Protein AF-A0A811TE27-F1 (afdb_monomer)

Mean predicted aligned error: 2.73 Å

Solvent-accessible surface area (backbone atoms only — not comparable to full-atom values): 3787 Å² total; per-residue (Å²): 110,56,29,58,49,27,57,76,68,59,47,36,89,74,58,87,64,54,81,71,40,52,78,66,43,40,52,74,34,54,66,52,31,26,54,50,46,52,51,51,49,50,50,41,30,74,76,56,32,68,69,50,32,51,54,53,52,52,63,66,47,53,87,76,77,115

Sequence (66 aa):
MLAKVSQALVIGPFIKLGAGEDKQKANEEPKVLAETLEALIGAIYLDGGYSASKEVITKWFKSFFA

Nearest PDB structures (foldseek):
  3o2r-assembly2_D  TM=9.482E-01  e=7.159E-03  Campylobacter jejuni subsp. jejuni NCTC 11168 = ATCC 700819
  3n3w-assembly1_B  TM=9.489E-01  e=1.610E-02  Campylobacter jejuni subsp. jejuni NCTC 11168 = ATCC 700819
  7r97-assembly1_B  TM=9.630E-01  e=1.519E-02  Escherichia coli K-12
  2a11-assembly1_A-2  TM=9.619E-01  e=2.872E-02  Mycobacterium tuberculosis

InterPro domains:
  IPR000999 Ribonuclease III domain [PF14622] (2-61)
  IPR000999 Ribonuclease III domain [PS50142] (1-49)
  IPR000999 Ribonuclease III domain [cd00593] (1-62)
  IPR036389 Ribonuclease III, endonuclease domain superfamily [G3DSA:1.10.1520.10] (1-64)
  IPR036389 Ribonuclease III, endonuclease domain superfamily [SSF69065] (2-64)

Radius of gyration: 12.77 Å; Cα contacts (8 Å, |Δi|>4): 46; chains: 1; bounding box: 24×18×36 Å

Structure (mmCIF, N/CA/C/O backbone):
data_AF-A0A811TE27-F1
#
_entry.id   AF-A0A811TE27-F1
#
loop_
_atom_site.group_PDB
_atom_site.id
_atom_site.type_symbol
_atom_site.label_atom_id
_atom_site.label_alt_id
_atom_site.label_comp_id
_atom_site.label_asym_id
_atom_site.label_entity_id
_atom_site.label_seq_id
_atom_site.pdbx_PDB_ins_code
_atom_site.Cartn_x
_atom_site.Cartn_y
_atom_site.Cartn_z
_atom_site.occupancy
_atom_site.B_iso_or_equiv
_atom_site.auth_seq_id
_atom_site.auth_comp_id
_atom_site.auth_asym_id
_atom_site.auth_atom_id
_atom_site.pdbx_PDB_model_num
ATOM 1 N N . MET A 1 1 ? -6.513 11.293 -3.669 1.00 85.19 1 MET A N 1
ATOM 2 C CA . MET A 1 1 ? -6.379 10.523 -4.928 1.00 85.19 1 MET A CA 1
ATOM 3 C C . MET A 1 1 ? -5.947 9.091 -4.641 1.00 85.19 1 MET A C 1
ATOM 5 O O . MET A 1 1 ? -6.708 8.190 -4.957 1.00 85.19 1 MET A O 1
ATOM 9 N N . LEU A 1 2 ? -4.818 8.885 -3.953 1.00 92.19 2 LEU A N 1
ATOM 10 C CA . LEU A 1 2 ? -4.293 7.557 -3.592 1.00 92.19 2 LEU A CA 1
ATOM 11 C C . LEU A 1 2 ? -5.276 6.686 -2.803 1.00 92.19 2 LEU A C 1
ATOM 13 O O . LEU A 1 2 ? -5.504 5.546 -3.181 1.00 92.19 2 LEU A O 1
ATOM 17 N N . ALA A 1 3 ? -5.944 7.248 -1.791 1.00 94.31 3 ALA A N 1
ATOM 18 C CA . ALA A 1 3 ? -6.976 6.533 -1.037 1.00 94.31 3 ALA A CA 1
ATOM 19 C C . ALA A 1 3 ? -8.086 5.957 -1.939 1.00 94.31 3 ALA A C 1
ATOM 21 O O . ALA A 1 3 ? -8.512 4.829 -1.744 1.00 94.31 3 ALA A O 1
ATOM 22 N N . LYS A 1 4 ? -8.509 6.690 -2.982 1.00 95.06 4 LYS A N 1
ATOM 23 C CA . LYS A 1 4 ? -9.546 6.221 -3.920 1.00 95.06 4 LYS A CA 1
ATOM 24 C C . LYS A 1 4 ? -9.054 5.056 -4.781 1.00 95.06 4 LYS A C 1
ATOM 26 O O . LYS A 1 4 ? -9.802 4.116 -5.018 1.00 95.06 4 LYS A O 1
ATOM 31 N N . VAL A 1 5 ? -7.796 5.112 -5.226 1.00 95.81 5 VAL A N 1
ATOM 32 C CA . VAL A 1 5 ? -7.152 4.011 -5.961 1.00 95.81 5 VAL A CA 1
ATOM 33 C C . VAL A 1 5 ? -7.040 2.783 -5.059 1.00 95.81 5 VAL A C 1
ATOM 35 O O . VAL A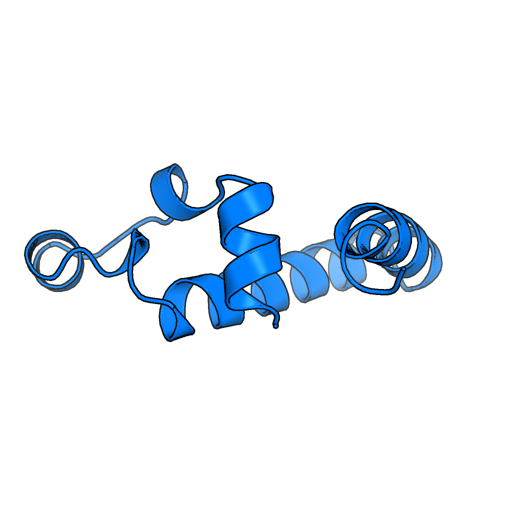 1 5 ? -7.459 1.698 -5.439 1.00 95.81 5 VAL A O 1
ATOM 38 N N . SER A 1 6 ? -6.553 2.973 -3.835 1.00 96.12 6 SER A N 1
ATOM 39 C CA . SER A 1 6 ? -6.421 1.936 -2.809 1.00 96.12 6 SER A CA 1
ATOM 40 C C . SER A 1 6 ? -7.757 1.248 -2.489 1.00 96.12 6 SER A C 1
ATOM 42 O O . SER A 1 6 ? -7.839 0.019 -2.455 1.00 96.12 6 SER A O 1
ATOM 44 N N . GLN A 1 7 ? -8.837 2.028 -2.365 1.00 95.38 7 GLN A N 1
ATOM 45 C CA . GLN A 1 7 ? -10.201 1.517 -2.193 1.00 95.38 7 GLN A CA 1
ATOM 46 C C . GLN A 1 7 ? -10.683 0.718 -3.408 1.00 95.38 7 GLN A C 1
ATOM 48 O O . GLN A 1 7 ? -11.236 -0.364 -3.237 1.00 95.38 7 GLN A O 1
ATOM 53 N N . ALA A 1 8 ? -10.443 1.205 -4.630 1.00 95.56 8 ALA A N 1
ATOM 54 C CA . ALA A 1 8 ? -10.811 0.489 -5.853 1.00 95.56 8 ALA A CA 1
ATOM 55 C C . ALA A 1 8 ? -10.037 -0.830 -6.031 1.00 95.56 8 ALA A C 1
ATOM 57 O O . ALA A 1 8 ? -10.557 -1.772 -6.624 1.00 95.56 8 ALA A O 1
ATOM 58 N N . LEU A 1 9 ? -8.815 -0.905 -5.498 1.00 95.44 9 LEU A N 1
ATOM 59 C CA . LEU A 1 9 ? -8.005 -2.125 -5.442 1.00 95.44 9 LEU A CA 1
ATOM 60 C C . LEU A 1 9 ? -8.378 -3.051 -4.273 1.00 95.44 9 LEU A C 1
ATOM 62 O O . LEU A 1 9 ? -7.866 -4.165 -4.206 1.00 95.44 9 LEU A O 1
ATOM 66 N N . VAL A 1 10 ? -9.266 -2.614 -3.373 1.00 96.38 10 VAL A N 1
ATOM 67 C CA . VAL A 1 10 ? -9.781 -3.393 -2.235 1.00 96.38 10 VAL A CA 1
ATOM 68 C C . VAL A 1 10 ? -8.651 -3.941 -1.350 1.00 96.38 10 VAL A C 1
ATOM 70 O O . VAL A 1 10 ? -8.670 -5.095 -0.929 1.00 96.38 10 VAL A O 1
ATOM 73 N N . ILE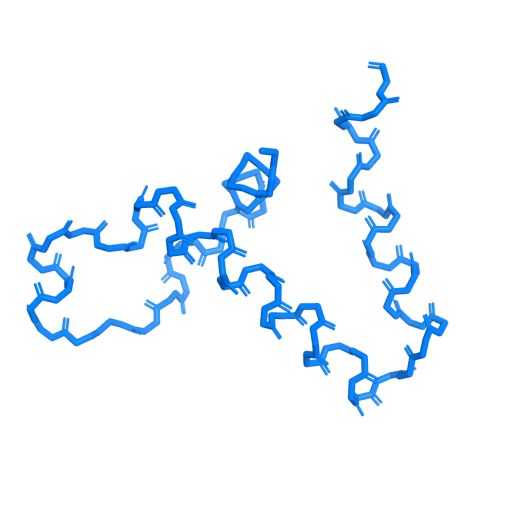 A 1 11 ? -7.638 -3.117 -1.055 1.00 96.25 11 IL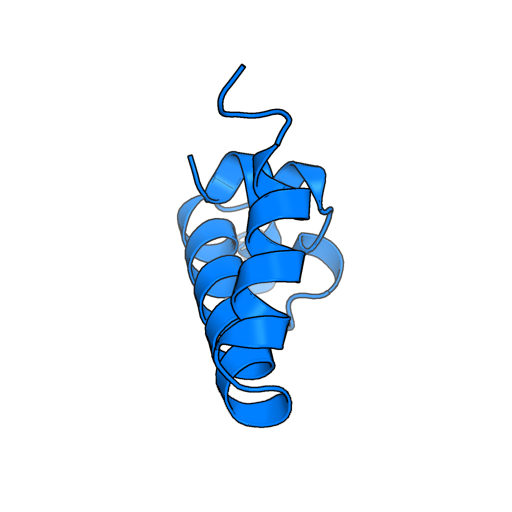E A N 1
ATOM 74 C CA . ILE A 1 11 ? -6.482 -3.576 -0.261 1.00 96.25 11 ILE A CA 1
ATOM 75 C C . ILE A 1 11 ? -6.734 -3.560 1.253 1.00 96.25 11 ILE A C 1
ATOM 77 O O . ILE A 1 11 ? -6.058 -4.276 1.985 1.00 96.25 11 ILE A O 1
ATOM 81 N N . GLY A 1 12 ? -7.719 -2.787 1.726 1.00 96.94 12 GLY A N 1
ATOM 82 C CA . GLY A 1 12 ? -8.045 -2.629 3.151 1.00 96.94 12 GLY A CA 1
ATOM 83 C C . GLY A 1 12 ? -8.175 -3.950 3.928 1.00 96.94 12 GLY A C 1
ATOM 84 O O . GLY A 1 12 ? -7.522 -4.103 4.959 1.00 96.94 12 GLY A O 1
ATOM 85 N N . PRO A 1 13 ? -8.926 -4.954 3.438 1.00 97.50 13 PRO A N 1
ATOM 86 C CA . PRO A 1 13 ? -9.054 -6.252 4.109 1.00 97.50 13 PRO A CA 1
ATOM 87 C C . PRO A 1 13 ? -7.742 -7.032 4.296 1.00 97.50 13 PRO A C 1
ATOM 89 O O . PRO A 1 13 ? -7.697 -7.958 5.100 1.00 97.50 13 PRO A O 1
ATOM 92 N N . PHE A 1 14 ? -6.681 -6.683 3.564 1.00 97.31 14 PHE A N 1
ATOM 93 C CA . PHE A 1 14 ? -5.375 -7.342 3.652 1.00 97.31 14 PHE A CA 1
ATOM 94 C C . PHE A 1 14 ? -4.400 -6.620 4.591 1.00 97.31 14 PHE A C 1
ATOM 96 O O . PHE A 1 14 ? -3.312 -7.137 4.860 1.00 97.31 14 PHE A O 1
ATOM 103 N N . ILE A 1 15 ? -4.766 -5.439 5.097 1.00 97.38 15 ILE A N 1
ATOM 104 C CA . ILE A 1 15 ? -3.933 -4.679 6.027 1.00 97.38 15 ILE A CA 1
ATOM 105 C C . ILE A 1 15 ? -3.954 -5.379 7.384 1.00 97.38 15 ILE A C 1
ATOM 107 O O . ILE A 1 15 ? -5.004 -5.568 7.995 1.00 97.38 15 ILE A O 1
ATOM 111 N N . LYS A 1 16 ? -2.770 -5.758 7.867 1.00 97.12 16 LYS A N 1
ATOM 112 C CA . LYS A 1 16 ? -2.605 -6.297 9.218 1.00 97.12 16 LYS A CA 1
ATOM 113 C C . LYS A 1 16 ? -2.618 -5.143 10.209 1.00 97.12 16 LYS A C 1
ATOM 115 O O . LYS A 1 16 ? -1.738 -4.291 10.156 1.00 97.12 16 LYS A O 1
ATOM 120 N N . LEU A 1 17 ? -3.595 -5.152 11.106 1.00 96.75 17 LEU A N 1
ATOM 121 C CA . LEU A 1 17 ? -3.786 -4.114 12.110 1.00 96.75 17 LEU A CA 1
ATOM 122 C C . LEU A 1 17 ? -3.441 -4.623 13.506 1.00 96.75 17 LEU A C 1
ATOM 124 O O . LEU A 1 17 ? -3.692 -5.784 13.846 1.00 96.75 17 LEU A O 1
ATOM 128 N N . GLY A 1 18 ? -2.909 -3.735 14.341 1.00 96.81 18 GLY A N 1
ATOM 129 C CA . GLY A 1 18 ? -2.888 -3.948 15.779 1.00 96.81 18 GLY A CA 1
ATOM 130 C C . GLY A 1 18 ? -4.300 -3.876 16.373 1.00 96.81 18 GLY A C 1
ATOM 131 O O . GLY A 1 18 ? -5.198 -3.238 15.828 1.00 96.81 18 GLY A O 1
ATOM 132 N N . ALA A 1 19 ? -4.501 -4.468 17.553 1.00 96.06 19 ALA A N 1
ATOM 133 C CA . ALA A 1 19 ? -5.815 -4.517 18.210 1.00 96.06 19 ALA A CA 1
ATOM 134 C C . ALA A 1 19 ? -6.449 -3.132 18.477 1.00 96.06 1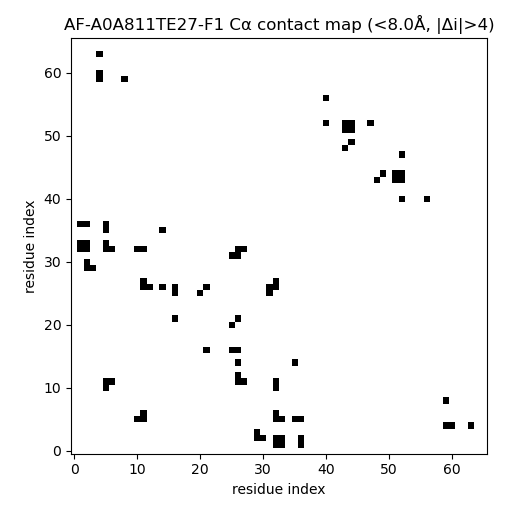9 ALA A C 1
ATOM 136 O O . ALA A 1 19 ? -7.668 -3.017 18.582 1.00 96.06 19 ALA A O 1
ATOM 137 N N . GLY A 1 20 ? -5.638 -2.078 18.629 1.00 96.94 20 GLY A N 1
ATOM 138 C CA . GLY A 1 20 ? -6.130 -0.703 18.784 1.00 96.94 20 GLY A CA 1
ATOM 139 C C . GLY A 1 20 ? -6.581 -0.065 17.468 1.00 96.94 20 GLY A C 1
ATOM 140 O O . GLY A 1 20 ? -7.558 0.679 17.457 1.00 96.94 20 GLY A O 1
ATOM 141 N N . GLU A 1 21 ? -5.895 -0.381 16.373 1.00 96.38 21 GLU A N 1
ATOM 142 C CA . GLU A 1 21 ? -6.173 0.126 15.026 1.00 96.38 21 GLU A CA 1
ATOM 143 C C . GLU A 1 21 ? -7.392 -0.572 14.417 1.00 96.38 21 GLU A C 1
ATOM 145 O O . GLU A 1 21 ? -8.213 0.074 13.772 1.00 96.38 21 GLU A O 1
ATOM 150 N N . ASP A 1 22 ? -7.561 -1.866 14.699 1.00 95.88 22 ASP A N 1
ATOM 151 C CA . ASP A 1 22 ? -8.739 -2.642 14.300 1.00 95.88 22 ASP A CA 1
ATOM 152 C C . ASP A 1 22 ? -10.027 -2.076 14.922 1.00 95.88 22 ASP A C 1
ATOM 154 O O . ASP A 1 22 ? -11.006 -1.812 14.226 1.00 95.88 22 ASP A O 1
ATOM 158 N N . LYS A 1 23 ? -9.994 -1.729 16.219 1.00 96.19 23 LYS A N 1
ATOM 159 C CA . LYS A 1 23 ? -11.107 -1.030 16.896 1.00 96.19 23 LYS A CA 1
ATOM 160 C C . LYS A 1 23 ? -11.456 0.314 16.254 1.00 96.19 23 LYS A C 1
ATOM 162 O O . LYS A 1 23 ? -12.605 0.740 16.328 1.00 96.19 23 LYS A O 1
ATOM 167 N N . GLN A 1 24 ? -10.468 0.987 15.668 1.00 95.94 24 GLN A N 1
ATOM 168 C CA . GLN A 1 24 ? -10.633 2.265 14.973 1.00 95.94 24 GLN A CA 1
ATOM 169 C C . GLN A 1 24 ? -10.929 2.092 13.479 1.00 95.94 2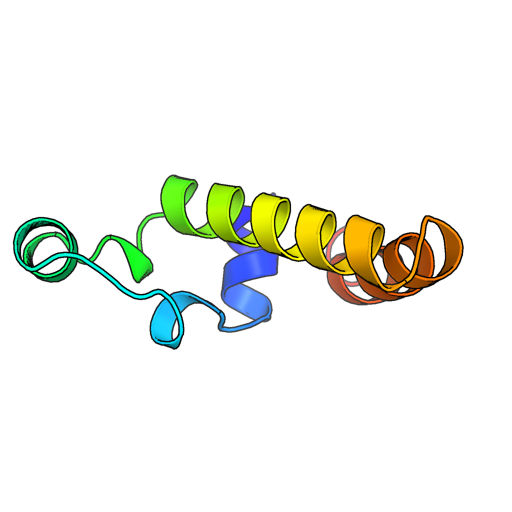4 GLN A C 1
ATOM 171 O O . GLN A 1 24 ? -11.091 3.093 12.786 1.00 95.94 24 GLN A O 1
ATOM 176 N N . LYS A 1 25 ? -11.010 0.848 12.986 1.00 96.56 25 LYS A N 1
ATOM 177 C CA . LYS A 1 25 ? -11.173 0.524 11.565 1.00 96.56 25 LYS A CA 1
ATOM 178 C C . LYS A 1 25 ? -10.135 1.223 10.689 1.00 96.56 25 LYS A C 1
ATOM 180 O O . LYS A 1 25 ? -10.454 1.800 9.652 1.00 96.56 25 LYS A O 1
ATOM 185 N N . ALA A 1 26 ? -8.873 1.186 11.113 1.00 97.19 26 ALA A N 1
ATOM 186 C CA . ALA A 1 26 ? -7.782 1.861 10.414 1.00 97.19 26 ALA A CA 1
ATOM 187 C C . ALA A 1 26 ? -7.648 1.420 8.944 1.00 97.19 26 ALA A C 1
ATOM 189 O O . ALA A 1 26 ? -7.250 2.209 8.099 1.00 97.19 26 ALA A O 1
ATOM 190 N N . ASN A 1 27 ? -8.050 0.197 8.597 1.00 97.06 27 ASN A N 1
ATOM 191 C CA . ASN A 1 27 ? -8.080 -0.291 7.216 1.00 97.06 27 ASN A CA 1
ATOM 192 C C . ASN A 1 27 ? -9.178 0.328 6.328 1.00 97.06 27 ASN A C 1
ATOM 194 O O . ASN A 1 27 ? -9.178 0.094 5.120 1.00 97.06 27 ASN A O 1
ATOM 198 N N . GLU A 1 28 ? -10.107 1.095 6.893 1.00 97.19 28 GLU A N 1
ATOM 199 C CA . GLU A 1 28 ? -11.077 1.917 6.160 1.00 97.19 28 GLU A CA 1
ATOM 200 C C . GLU A 1 28 ? -10.621 3.387 6.078 1.00 97.19 28 GLU A C 1
ATOM 202 O O . GLU A 1 28 ? -11.159 4.169 5.287 1.00 97.19 28 GLU A O 1
ATOM 207 N N . GLU A 1 29 ? -9.619 3.773 6.875 1.00 97.88 29 GLU A N 1
ATOM 208 C CA . GLU A 1 29 ? -9.171 5.154 7.008 1.00 97.88 29 GLU A CA 1
ATOM 209 C C . GLU A 1 29 ? -8.403 5.607 5.743 1.00 97.88 29 GLU A C 1
ATOM 211 O O . GLU A 1 29 ? -7.471 4.930 5.291 1.00 97.88 29 GLU A O 1
ATOM 216 N N . PRO A 1 30 ? -8.786 6.740 5.114 1.00 97.44 30 PRO A N 1
ATOM 217 C CA . PRO A 1 30 ? -8.194 7.178 3.852 1.00 97.44 30 PRO A CA 1
ATOM 218 C C . PRO A 1 30 ? -6.674 7.370 3.861 1.00 97.44 30 PRO A C 1
ATOM 220 O O . PRO A 1 30 ? -6.035 7.070 2.846 1.00 97.44 30 PRO A O 1
ATOM 223 N N . LYS A 1 31 ? -6.087 7.886 4.947 1.00 97.44 31 LYS A N 1
ATOM 224 C CA . LYS A 1 31 ? -4.635 8.069 5.052 1.00 97.44 31 LYS A CA 1
ATOM 225 C C . LYS A 1 31 ? -3.922 6.715 5.145 1.00 97.44 31 LYS A C 1
ATOM 227 O O . LYS A 1 31 ? -3.006 6.498 4.356 1.00 97.44 31 LYS A O 1
ATOM 232 N N . VAL A 1 32 ? -4.382 5.781 5.976 1.00 97.56 32 VAL A N 1
ATOM 233 C CA . VAL A 1 32 ? -3.817 4.419 6.079 1.00 97.56 32 VAL A CA 1
ATOM 234 C C . VAL A 1 32 ? -3.888 3.690 4.737 1.00 97.56 32 VAL A C 1
ATOM 236 O O . VAL A 1 32 ? -2.912 3.079 4.295 1.00 97.56 32 VAL A O 1
ATOM 239 N N . LEU A 1 33 ? -5.018 3.794 4.037 1.00 98.00 33 LEU A N 1
ATOM 240 C CA . LEU A 1 33 ? -5.188 3.213 2.706 1.00 98.00 33 LEU A CA 1
ATOM 241 C C . LEU A 1 33 ? -4.228 3.818 1.673 1.00 98.00 33 LEU 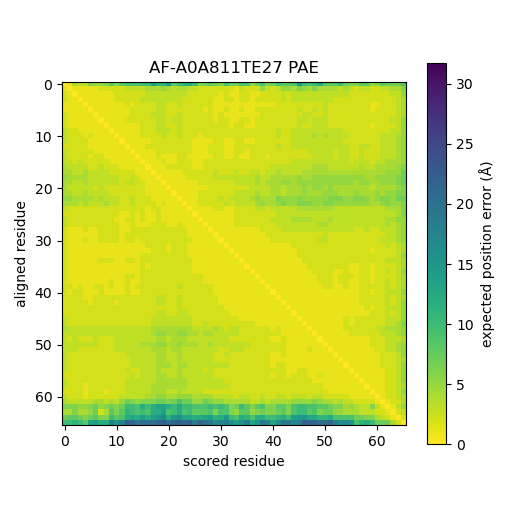A C 1
ATOM 243 O O . LEU A 1 33 ? -3.717 3.091 0.816 1.00 98.00 33 LEU A O 1
ATOM 247 N N . ALA A 1 34 ? -3.984 5.129 1.730 1.00 97.88 34 ALA A N 1
ATOM 248 C CA . ALA A 1 34 ? -3.035 5.804 0.850 1.00 97.88 34 ALA A CA 1
ATOM 249 C C . ALA A 1 34 ? -1.583 5.401 1.153 1.00 97.88 34 ALA A C 1
ATOM 251 O O . ALA A 1 34 ? -0.867 5.014 0.231 1.00 97.88 34 ALA A O 1
ATOM 252 N N . GLU A 1 35 ? -1.177 5.424 2.423 1.00 97.88 35 GLU A N 1
ATOM 253 C CA . GLU A 1 35 ? 0.172 5.044 2.864 1.00 97.88 35 GLU A CA 1
ATOM 254 C C . GLU A 1 35 ? 0.470 3.572 2.540 1.00 97.88 35 GLU A C 1
ATOM 256 O O . GLU A 1 35 ? 1.550 3.240 2.054 1.00 97.88 35 GLU A O 1
ATOM 261 N N . THR A 1 36 ? -0.516 2.685 2.704 1.00 97.88 36 THR A N 1
ATOM 262 C CA . THR A 1 36 ? -0.382 1.268 2.327 1.00 97.88 36 THR A CA 1
ATOM 263 C C . THR A 1 36 ? -0.171 1.098 0.822 1.00 97.88 36 THR A C 1
ATOM 265 O O . THR A 1 36 ? 0.649 0.280 0.403 1.00 97.88 36 THR A O 1
ATOM 268 N N . LEU A 1 37 ? -0.881 1.869 -0.012 1.00 97.69 37 LEU A N 1
ATOM 269 C CA . LEU A 1 37 ? -0.685 1.832 -1.462 1.00 97.69 37 LEU A CA 1
ATOM 270 C C . LEU A 1 37 ? 0.727 2.301 -1.848 1.00 97.69 37 LEU A C 1
ATOM 272 O O . LEU A 1 37 ? 1.358 1.670 -2.695 1.00 97.69 37 LEU A O 1
ATOM 276 N N . GLU A 1 38 ? 1.241 3.364 -1.224 1.00 97.75 38 GLU A N 1
ATOM 277 C CA . GLU A 1 38 ? 2.620 3.827 -1.445 1.00 97.75 38 GLU A CA 1
ATOM 278 C C . GLU A 1 38 ? 3.651 2.775 -1.020 1.00 97.75 38 GLU A C 1
ATOM 280 O O . GLU A 1 38 ? 4.583 2.486 -1.775 1.00 97.75 38 GLU A O 1
ATOM 285 N N . ALA A 1 39 ? 3.454 2.140 0.138 1.00 98.12 39 ALA A N 1
ATOM 286 C CA . ALA A 1 39 ? 4.317 1.061 0.609 1.00 98.12 39 ALA A CA 1
ATOM 287 C C . ALA A 1 39 ? 4.310 -0.143 -0.349 1.00 98.12 39 ALA A C 1
ATOM 289 O O . ALA A 1 39 ? 5.367 -0.697 -0.656 1.00 98.12 39 ALA A O 1
ATOM 290 N N . LEU A 1 40 ? 3.140 -0.517 -0.877 1.00 97.56 40 LEU A N 1
ATOM 291 C CA . LEU A 1 40 ? 3.009 -1.587 -1.867 1.00 97.56 40 LEU A CA 1
ATOM 292 C C . LEU A 1 40 ? 3.736 -1.244 -3.176 1.00 97.56 40 LEU A C 1
ATOM 294 O O . LEU A 1 40 ? 4.427 -2.094 -3.736 1.00 97.56 40 LEU A O 1
ATOM 298 N N . ILE A 1 41 ? 3.632 0.003 -3.645 1.00 97.56 41 ILE A N 1
ATOM 299 C CA . ILE A 1 41 ? 4.389 0.489 -4.807 1.00 97.56 41 ILE A CA 1
ATOM 300 C C . ILE A 1 41 ? 5.898 0.389 -4.548 1.00 97.56 41 ILE A C 1
ATOM 302 O O . ILE A 1 41 ? 6.637 -0.088 -5.414 1.00 97.56 41 ILE A O 1
ATOM 306 N N . GLY A 1 42 ? 6.348 0.791 -3.357 1.00 98.25 42 GLY A N 1
ATOM 307 C CA . GLY A 1 42 ? 7.740 0.660 -2.933 1.00 98.25 42 GLY A CA 1
ATOM 308 C C . GLY A 1 42 ? 8.216 -0.793 -2.936 1.00 98.25 42 GLY A C 1
ATOM 309 O O . GLY A 1 42 ? 9.286 -1.081 -3.464 1.00 98.25 42 GLY A O 1
ATOM 310 N N . ALA A 1 43 ? 7.405 -1.725 -2.433 1.00 98.38 43 ALA A N 1
ATOM 311 C CA . ALA A 1 43 ? 7.725 -3.151 -2.446 1.00 98.38 43 ALA A CA 1
ATOM 312 C C . ALA A 1 43 ? 7.873 -3.701 -3.875 1.00 98.38 43 ALA A C 1
ATOM 314 O O . ALA A 1 43 ? 8.853 -4.380 -4.170 1.00 98.38 43 ALA A O 1
ATOM 315 N N . ILE A 1 44 ? 6.958 -3.345 -4.785 1.00 98.19 44 ILE A N 1
ATOM 316 C CA . ILE A 1 44 ? 7.044 -3.733 -6.204 1.00 98.19 44 ILE A CA 1
ATOM 317 C C . ILE A 1 44 ? 8.311 -3.163 -6.851 1.00 98.19 44 ILE A C 1
ATOM 319 O O . ILE A 1 44 ? 8.943 -3.835 -7.660 1.00 98.19 44 ILE A O 1
ATOM 323 N N . TYR A 1 45 ? 8.693 -1.933 -6.504 1.00 98.56 45 TYR A N 1
ATOM 324 C CA . TYR A 1 45 ? 9.929 -1.325 -6.996 1.00 98.56 45 TYR A CA 1
ATOM 325 C C . TYR A 1 45 ? 11.179 -2.044 -6.501 1.00 98.56 45 TYR A C 1
ATOM 327 O O . TYR A 1 45 ? 12.100 -2.270 -7.282 1.00 98.56 45 TYR A O 1
ATOM 335 N N . LEU A 1 46 ? 11.216 -2.412 -5.222 1.00 98.62 46 LEU A N 1
ATOM 336 C CA . LEU A 1 46 ? 12.351 -3.132 -4.651 1.00 98.62 46 LEU A CA 1
ATOM 337 C C . LEU A 1 46 ? 12.495 -4.545 -5.235 1.00 98.62 46 LEU A C 1
ATOM 339 O O . LEU A 1 46 ? 13.621 -4.999 -5.411 1.00 98.62 46 LEU A O 1
ATOM 343 N N . ASP A 1 47 ? 11.384 -5.211 -5.556 1.00 98.56 47 ASP A N 1
ATOM 344 C CA . ASP A 1 47 ? 11.371 -6.573 -6.105 1.00 98.56 47 ASP A CA 1
ATOM 345 C C . ASP A 1 47 ? 11.613 -6.612 -7.628 1.00 98.56 47 ASP A C 1
ATOM 347 O O . ASP A 1 47 ? 12.457 -7.359 -8.117 1.00 98.56 47 ASP A O 1
ATOM 351 N N . GLY A 1 48 ? 10.904 -5.771 -8.390 1.00 97.44 48 GLY A N 1
ATOM 352 C CA . GLY A 1 48 ? 10.877 -5.813 -9.859 1.00 97.44 48 GLY A CA 1
ATOM 353 C C . GLY A 1 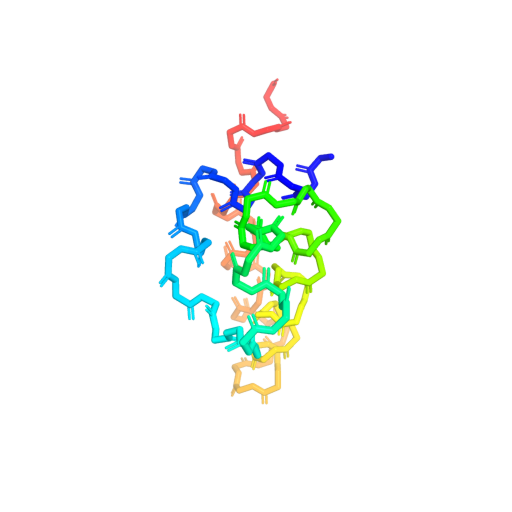48 ? 11.535 -4.625 -10.568 1.00 97.44 48 GLY A C 1
ATOM 354 O O . GLY A 1 48 ? 11.573 -4.580 -11.802 1.00 97.44 48 GLY A O 1
ATOM 355 N N . GLY A 1 49 ? 12.038 -3.639 -9.824 1.00 98.06 49 GLY A N 1
ATOM 356 C CA . GLY A 1 49 ? 12.631 -2.421 -10.370 1.00 98.06 49 GLY A CA 1
ATOM 357 C C . GLY A 1 49 ? 11.626 -1.476 -11.042 1.00 98.06 49 GLY A C 1
ATOM 358 O O . GLY A 1 49 ? 10.417 -1.705 -11.101 1.00 98.06 49 GLY A O 1
ATOM 359 N N . TYR A 1 50 ? 12.153 -0.383 -11.603 1.00 97.94 50 TYR A N 1
ATOM 360 C CA . TYR A 1 50 ? 11.351 0.711 -12.165 1.00 97.94 50 TYR A CA 1
ATOM 361 C C . TYR A 1 50 ? 10.342 0.269 -13.235 1.00 97.94 50 TYR A C 1
ATOM 363 O O . TYR A 1 50 ? 9.207 0.746 -13.242 1.00 97.94 50 TYR A O 1
ATOM 371 N N . SER A 1 51 ? 10.744 -0.625 -14.146 1.00 97.94 51 SER A N 1
ATOM 372 C CA . SER A 1 51 ? 9.885 -1.039 -15.262 1.00 97.94 51 SER A CA 1
ATOM 373 C C . SER A 1 51 ? 8.625 -1.749 -14.766 1.00 97.94 51 SER A C 1
ATOM 375 O O . SER A 1 51 ? 7.526 -1.398 -15.197 1.00 97.94 51 SER A O 1
ATOM 377 N N . ALA A 1 52 ? 8.775 -2.686 -13.823 1.00 97.31 52 ALA A N 1
ATOM 378 C CA . ALA A 1 52 ? 7.654 -3.411 -13.235 1.00 97.31 52 ALA A CA 1
ATOM 379 C C . ALA A 1 52 ? 6.720 -2.461 -12.469 1.00 97.31 52 ALA A C 1
ATOM 381 O O . ALA A 1 52 ? 5.506 -2.474 -12.681 1.00 97.31 52 ALA A O 1
ATOM 382 N N . SER A 1 53 ? 7.275 -1.565 -11.644 1.00 97.88 53 SER A N 1
ATOM 383 C CA . SER A 1 53 ? 6.473 -0.570 -10.920 1.00 97.88 53 SER A CA 1
ATOM 384 C C . SER A 1 53 ? 5.683 0.330 -11.860 1.00 97.88 53 SER A C 1
ATOM 386 O O . SER A 1 53 ? 4.494 0.554 -11.642 1.00 97.88 53 SER A O 1
ATOM 388 N N . LYS A 1 54 ? 6.319 0.842 -12.920 1.00 97.38 54 LYS A N 1
ATOM 389 C CA . LYS A 1 54 ? 5.674 1.751 -13.872 1.00 97.38 54 LYS A CA 1
ATOM 390 C C . LYS A 1 54 ? 4.478 1.093 -14.551 1.00 97.38 54 LYS A C 1
ATOM 392 O O . LYS A 1 54 ? 3.436 1.737 -14.682 1.00 97.38 54 LYS A O 1
ATOM 397 N N . GLU A 1 55 ? 4.612 -0.160 -14.974 1.00 97.50 55 GLU A N 1
ATOM 398 C CA . GLU A 1 55 ? 3.523 -0.908 -15.604 1.00 97.50 55 GLU A CA 1
ATOM 399 C C . GLU A 1 55 ? 2.330 -1.060 -14.650 1.00 97.50 55 GLU A C 1
ATOM 401 O O . GLU A 1 55 ? 1.198 -0.701 -14.997 1.00 97.50 55 GLU A O 1
ATOM 406 N N . VAL A 1 56 ? 2.593 -1.509 -13.421 1.00 96.31 56 VAL A N 1
ATOM 407 C CA . VAL A 1 56 ? 1.554 -1.736 -12.409 1.00 96.31 56 VAL A CA 1
ATOM 408 C C . VAL A 1 56 ? 0.844 -0.434 -12.027 1.00 96.31 56 VAL A C 1
ATOM 410 O O . VAL A 1 56 ? -0.388 -0.373 -12.070 1.00 96.31 56 VAL A O 1
ATOM 413 N N . ILE A 1 57 ? 1.595 0.629 -11.725 1.00 95.50 57 ILE A N 1
ATOM 414 C CA . ILE A 1 57 ? 1.034 1.941 -11.364 1.00 95.50 57 ILE A CA 1
ATOM 415 C C . ILE A 1 57 ? 0.184 2.488 -12.515 1.00 95.50 57 ILE A C 1
ATOM 417 O O . ILE A 1 57 ? -0.940 2.938 -12.298 1.00 95.50 57 ILE A O 1
ATOM 42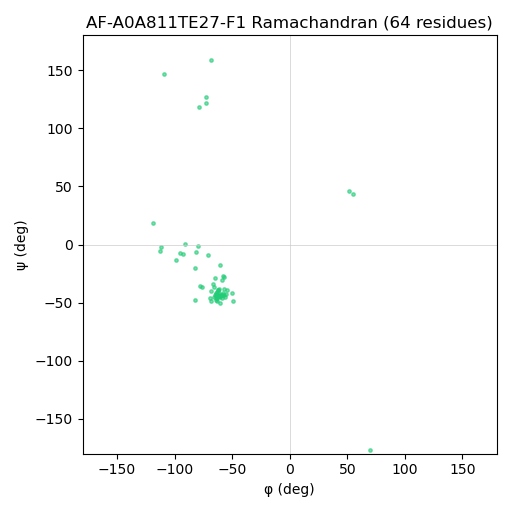1 N N . THR A 1 58 ? 0.672 2.402 -13.756 1.00 95.44 58 THR A N 1
ATOM 422 C CA . THR A 1 58 ? -0.080 2.877 -14.929 1.00 95.44 58 THR A CA 1
ATOM 423 C C . THR A 1 58 ? -1.430 2.168 -15.043 1.00 95.44 58 THR A C 1
ATOM 425 O O . THR A 1 58 ? -2.451 2.810 -15.298 1.00 95.44 58 THR A O 1
ATOM 428 N N . LYS A 1 59 ? -1.467 0.852 -14.795 1.00 94.94 59 LYS A N 1
ATOM 429 C CA . LYS A 1 59 ? -2.706 0.065 -14.807 1.00 94.94 59 LYS A CA 1
ATOM 430 C C . LYS A 1 59 ? -3.666 0.476 -13.689 1.00 94.94 59 LYS A C 1
ATOM 432 O O . LYS A 1 59 ? -4.856 0.634 -13.955 1.00 94.94 59 LYS A O 1
ATOM 437 N N . TRP A 1 60 ? -3.173 0.659 -12.465 1.00 94.94 60 TRP A N 1
ATOM 438 C CA . TRP A 1 60 ? -4.003 1.015 -11.307 1.00 94.94 60 TRP A CA 1
ATOM 439 C C . TRP A 1 60 ? -4.631 2.404 -11.418 1.00 94.94 60 TRP A C 1
ATOM 441 O O . TRP A 1 60 ? -5.776 2.601 -11.016 1.00 94.94 60 TRP A O 1
ATOM 451 N N . PHE A 1 61 ? -3.906 3.364 -11.988 1.00 93.44 61 PHE A N 1
ATOM 452 C CA . PHE A 1 61 ? -4.351 4.754 -12.045 1.00 93.44 61 PHE A CA 1
ATOM 453 C C . PHE A 1 61 ? -5.122 5.114 -13.321 1.00 93.44 61 PHE A C 1
ATOM 455 O O . PHE A 1 61 ? -5.700 6.199 -13.390 1.00 93.44 61 PHE A O 1
ATOM 462 N N . LYS A 1 62 ? -5.183 4.217 -14.315 1.00 90.88 62 LYS A N 1
ATOM 463 C CA . LYS A 1 62 ? -5.808 4.477 -15.624 1.00 90.88 62 LYS A CA 1
ATOM 464 C C . LYS A 1 62 ? -7.225 5.057 -15.527 1.00 90.88 62 LYS A C 1
ATOM 466 O O . LYS A 1 62 ? -7.548 5.982 -16.260 1.00 90.88 62 LYS A O 1
ATOM 471 N N . SER A 1 63 ? -8.050 4.553 -14.610 1.00 82.75 63 SER A N 1
ATOM 472 C CA . SER A 1 63 ? -9.447 4.987 -14.446 1.00 82.75 63 SER A CA 1
ATOM 473 C C . SER A 1 63 ? -9.621 6.296 -13.661 1.00 82.75 63 SER A C 1
ATOM 475 O O . SER A 1 63 ? -10.750 6.734 -13.467 1.00 82.75 63 SER A O 1
ATOM 477 N N . PHE A 1 64 ? -8.533 6.907 -13.181 1.00 83.19 64 PHE A N 1
ATOM 478 C CA . PHE A 1 64 ? -8.560 8.114 -12.343 1.00 83.19 64 PHE A CA 1
ATOM 479 C C . PHE A 1 64 ? -7.981 9.357 -13.030 1.00 83.19 64 PHE A C 1
ATOM 481 O O . PHE A 1 64 ? -8.054 10.444 -12.462 1.00 83.19 64 PHE A O 1
ATOM 488 N N . PHE A 1 65 ? -7.415 9.200 -14.229 1.00 70.69 65 PHE A N 1
ATOM 489 C CA . PHE A 1 65 ? -6.823 10.275 -15.033 1.00 70.69 65 PHE A CA 1
ATOM 490 C C . PHE A 1 65 ? -7.521 10.466 -16.394 1.00 70.69 65 PHE A C 1
ATOM 492 O O . PHE A 1 65 ? -6.927 11.042 -17.302 1.00 70.69 65 PHE A O 1
ATOM 499 N N . ALA A 1 66 ? -8.749 9.958 -16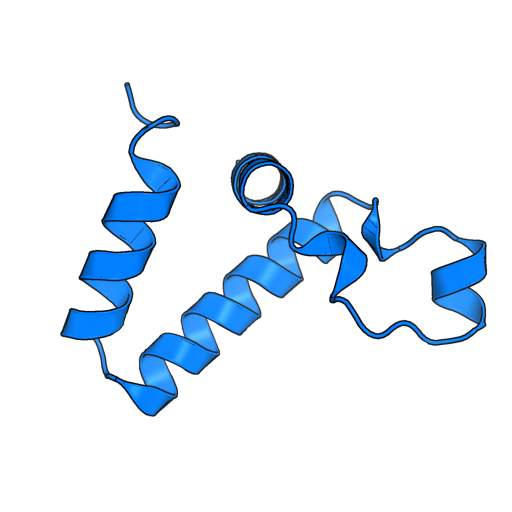.540 1.00 55.25 66 ALA A N 1
ATOM 500 C CA . ALA A 1 66 ? -9.593 10.152 -17.722 1.00 55.25 66 ALA A CA 1
ATOM 501 C C . ALA A 1 66 ? -10.504 11.376 -17.569 1.00 55.25 66 ALA A C 1
ATOM 503 O O . ALA A 1 66 ? -10.984 11.603 -16.433 1.00 55.25 66 ALA A O 1
#

Foldseek 3Di:
DQLVLLVVVVCLVVDDDDPVCVVVSVSNPSVSSNVVSVVVLVVQCVVPNDVRSVVVVCVSCVVVPD

pLDDT: mean 95.13, std 6.6, range [55.25, 98.62]

Organism: NCBI:txid2608793

Secondary structure (DSSP, 8-state):
-HHHHHHHTT-GGG----HHHHHTTGGG-HHHHHHHHHHHHHHHHHHHHHHHHHHHHHHHHGGG--